Protein AF-A0A5C7NDK8-F1 (afdb_monomer)

Nearest PDB structures (foldseek):
  7zmg-assembly1_G  TM=9.280E-01  e=1.066E-06  Thermochaetoides thermophila DSM 1495
  8ugi-assembly1_1C  TM=6.938E-01  e=1.453E-06  Sus scrofa
  8bqs-assembly1_AO  TM=8.717E-01  e=8.174E-05  Tetrahymena thermophila SB210
  5iw9-assembly1_B  TM=5.159E-01  e=2.753E-01  Tequatrovirus T4
  4xrt-assembly2_B  TM=4.193E-01  e=3.498E+00  Streptomyces steffisburgensis

Solvent-accessible surface area (backbone atoms only — not comparable to full-atom values): 8327 Å² total; per-residue (Å²): 134,53,74,64,56,53,52,51,56,42,39,75,74,49,37,76,36,70,77,50,49,45,69,48,61,46,98,90,65,51,42,36,36,38,38,36,33,23,23,84,94,49,64,89,63,67,42,80,47,75,46,64,64,71,44,67,47,52,38,91,78,34,70,67,38,51,59,30,52,25,49,33,24,40,32,56,66,50,59,48,51,86,50,92,68,80,58,81,79,84,66,59,96,92,54,66,22,74,70,30,83,84,45,83,59,70,72,78,73,53,78,64,94,78,62,78,56,87,87,54,80,82,78,82,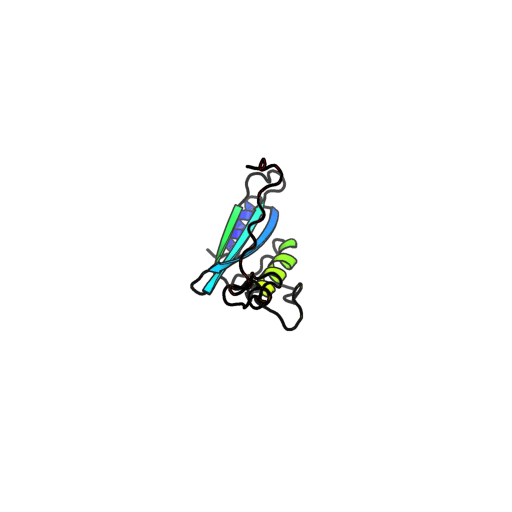74,76,68,94,82,72,79,86,132

pLDDT: mean 89.46, std 12.74, range [53.0, 98.62]

Structure (mmCIF, N/CA/C/O backbone):
data_AF-A0A5C7NDK8-F1
#
_entry.id   AF-A0A5C7NDK8-F1
#
loop_
_atom_site.group_PDB
_atom_site.id
_atom_site.type_symbol
_atom_site.label_atom_id
_atom_site.label_alt_id
_atom_site.label_comp_id
_atom_site.label_asym_id
_atom_site.label_entity_id
_atom_site.label_seq_id
_atom_site.pdbx_PDB_ins_code
_atom_site.Cartn_x
_atom_site.Cartn_y
_atom_site.Cartn_z
_atom_site.occupancy
_atom_site.B_iso_or_equiv
_atom_site.auth_seq_id
_atom_site.auth_comp_id
_atom_site.auth_asym_id
_atom_site.auth_atom_id
_atom_site.pdbx_PDB_model_num
ATOM 1 N N . MET A 1 1 ? -2.030 -15.228 12.256 1.00 68.12 1 MET A N 1
ATOM 2 C CA . MET A 1 1 ? -2.943 -14.085 12.095 1.00 68.12 1 MET A CA 1
ATOM 3 C C . MET A 1 1 ? -2.710 -13.556 10.695 1.00 68.12 1 MET A C 1
ATOM 5 O O . MET A 1 1 ? -1.566 -13.605 10.254 1.00 68.12 1 MET A O 1
ATOM 9 N N . THR A 1 2 ? -3.759 -13.239 9.942 1.00 92.19 2 THR A N 1
ATOM 10 C CA . THR A 1 2 ? -3.587 -12.708 8.581 1.00 92.19 2 THR A CA 1
ATOM 11 C C . THR A 1 2 ? -3.327 -11.201 8.629 1.00 92.19 2 THR A C 1
ATOM 13 O O . THR A 1 2 ? -3.650 -10.548 9.620 1.00 92.19 2 THR A O 1
ATOM 16 N N . TRP A 1 3 ? -2.790 -10.636 7.544 1.00 95.62 3 TRP A N 1
ATOM 17 C CA . TRP A 1 3 ? -2.645 -9.184 7.375 1.00 95.62 3 TRP A CA 1
ATOM 18 C C . TRP A 1 3 ? -3.949 -8.430 7.685 1.00 95.62 3 TRP A C 1
ATOM 20 O O . TRP A 1 3 ? -3.937 -7.466 8.447 1.00 95.62 3 TRP A O 1
ATOM 30 N N . ARG A 1 4 ? -5.089 -8.897 7.154 1.00 96.62 4 ARG A N 1
ATOM 31 C CA . ARG A 1 4 ? -6.393 -8.265 7.403 1.00 96.62 4 ARG A CA 1
ATOM 32 C C . ARG A 1 4 ? -6.832 -8.369 8.857 1.00 96.62 4 ARG A C 1
ATOM 34 O O . ARG A 1 4 ? -7.373 -7.394 9.367 1.00 96.62 4 ARG A O 1
ATOM 41 N N . ASP A 1 5 ? -6.592 -9.496 9.526 1.00 97.38 5 ASP A N 1
ATOM 42 C CA . ASP A 1 5 ? -6.943 -9.648 10.946 1.00 97.38 5 ASP A CA 1
ATOM 43 C C . ASP A 1 5 ? -6.219 -8.611 11.813 1.00 97.38 5 ASP A C 1
ATOM 45 O O . ASP A 1 5 ? -6.816 -8.031 12.718 1.00 97.38 5 ASP A O 1
ATOM 49 N N . GLU A 1 6 ? -4.942 -8.344 11.525 1.00 97.56 6 GLU A N 1
ATOM 50 C CA . GLU A 1 6 ? -4.149 -7.346 12.255 1.00 97.56 6 GLU A CA 1
ATOM 51 C C . GLU A 1 6 ? -4.648 -5.923 11.988 1.00 97.56 6 GLU A C 1
ATOM 53 O O . GLU A 1 6 ? -4.816 -5.141 12.926 1.00 97.56 6 GLU A O 1
ATOM 58 N N . VAL A 1 7 ? -4.976 -5.606 10.732 1.00 97.88 7 VAL A N 1
ATOM 59 C CA . VAL A 1 7 ? -5.582 -4.318 10.363 1.00 97.88 7 VAL A CA 1
ATOM 60 C C . VAL A 1 7 ? -6.934 -4.117 11.055 1.00 97.88 7 VAL A C 1
ATOM 62 O O . VAL A 1 7 ? -7.184 -3.049 11.613 1.00 97.88 7 VAL A O 1
ATOM 65 N N . MET A 1 8 ? -7.803 -5.133 11.067 1.00 97.81 8 MET A N 1
ATOM 66 C CA . MET A 1 8 ? -9.097 -5.067 11.756 1.00 97.81 8 MET A CA 1
ATOM 67 C C . MET A 1 8 ? -8.919 -4.879 13.264 1.00 97.81 8 MET A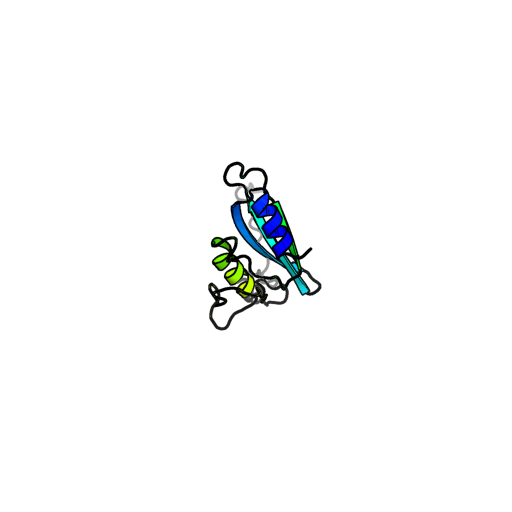 C 1
ATOM 69 O O . MET A 1 8 ? -9.562 -4.004 13.842 1.00 97.81 8 MET A O 1
ATOM 73 N N . GLY A 1 9 ? -7.998 -5.620 13.886 1.00 98.00 9 GLY A N 1
ATOM 74 C CA . GLY A 1 9 ? -7.701 -5.476 15.309 1.00 98.00 9 GLY A CA 1
ATOM 75 C C . GLY A 1 9 ? -7.181 -4.082 15.675 1.00 98.00 9 GLY A C 1
ATOM 76 O O . GLY A 1 9 ? -7.537 -3.551 16.726 1.00 98.00 9 GLY A O 1
ATOM 77 N N . LEU A 1 10 ? -6.369 -3.450 14.819 1.00 97.56 10 LEU A N 1
ATOM 78 C CA . LEU A 1 10 ? -5.944 -2.058 15.013 1.00 97.56 10 LEU A CA 1
ATOM 79 C C . LEU A 1 10 ? -7.109 -1.081 14.832 1.00 97.56 10 LEU A C 1
ATOM 81 O O . LEU A 1 10 ? -7.258 -0.144 15.616 1.00 97.56 10 LEU A O 1
ATOM 85 N N . ARG A 1 11 ? -7.983 -1.316 13.853 1.00 97.00 11 ARG A N 1
ATOM 86 C CA . ARG A 1 11 ? -9.172 -0.485 13.657 1.00 97.00 11 ARG A CA 1
ATOM 87 C C . ARG A 1 11 ? -10.105 -0.513 14.869 1.00 97.00 11 ARG A C 1
ATOM 89 O O . ARG A 1 11 ? -10.597 0.534 15.277 1.00 97.00 11 ARG A O 1
ATOM 96 N N . GLU A 1 12 ? -10.303 -1.681 15.478 1.00 97.62 12 GLU A N 1
ATOM 97 C CA . GLU A 1 12 ? -11.074 -1.838 16.723 1.00 97.62 12 GLU A CA 1
ATOM 98 C C . GLU A 1 12 ? -10.439 -1.102 17.913 1.00 97.62 12 GLU A C 1
ATOM 100 O O . GLU A 1 12 ? -11.145 -0.626 18.798 1.00 97.62 12 GLU A O 1
ATOM 105 N N . GLN A 1 13 ? -9.112 -0.944 17.910 1.00 96.81 13 GLN A N 1
ATOM 106 C CA . GLN A 1 13 ? -8.368 -0.139 18.888 1.00 96.81 13 GLN A CA 1
ATOM 107 C C . GLN A 1 13 ? -8.402 1.372 18.589 1.00 96.81 13 GLN A C 1
ATOM 109 O O . GLN A 1 13 ? -7.773 2.152 19.304 1.00 96.81 13 GLN A O 1
ATOM 114 N N . GLY A 1 14 ? -9.129 1.797 17.551 1.00 97.31 14 GLY A N 1
ATOM 115 C CA . GLY A 1 14 ? -9.339 3.203 17.211 1.00 97.31 14 GLY A CA 1
ATOM 116 C C . GLY A 1 14 ? -8.372 3.776 16.178 1.00 97.31 14 GLY A C 1
ATOM 117 O O . GLY A 1 14 ? -8.400 4.981 15.964 1.00 97.31 14 GLY A O 1
ATOM 118 N N . PHE A 1 15 ? -7.530 2.962 15.528 1.00 98.31 15 PHE A N 1
ATOM 119 C CA . PHE A 1 15 ? -6.700 3.421 14.407 1.00 98.31 15 PHE A CA 1
ATOM 120 C C . PHE A 1 15 ? -7.570 3.634 13.159 1.00 98.31 15 PHE A C 1
ATOM 122 O O . PHE A 1 15 ? -7.753 2.733 12.342 1.00 98.31 15 PHE A O 1
ATOM 129 N N . ASP A 1 16 ? -8.170 4.812 13.042 1.00 97.56 16 ASP A N 1
ATOM 130 C CA . ASP A 1 16 ? -9.221 5.156 12.083 1.00 97.56 16 ASP A CA 1
ATOM 131 C C . ASP A 1 16 ? -8.711 5.798 10.784 1.00 97.56 16 ASP A C 1
ATOM 133 O O . ASP A 1 16 ? -9.461 5.893 9.810 1.00 97.56 16 ASP A O 1
ATOM 137 N N . VAL A 1 17 ? -7.431 6.169 10.725 1.00 98.06 17 VAL A N 1
ATOM 138 C CA . VAL A 1 17 ? -6.817 6.800 9.551 1.00 98.06 17 VAL A CA 1
ATOM 139 C C . VAL A 1 17 ? -5.715 5.912 8.982 1.00 98.06 17 VAL A C 1
ATOM 141 O O . VAL A 1 17 ? -4.783 5.543 9.689 1.00 98.06 17 VAL A O 1
ATOM 144 N N . LEU A 1 18 ? -5.785 5.614 7.683 1.00 98.50 18 LEU A N 1
ATOM 145 C CA . LEU A 1 18 ? -4.636 5.128 6.914 1.00 98.50 18 LEU A CA 1
ATOM 146 C C . LEU A 1 18 ? -3.918 6.340 6.320 1.00 98.50 18 LEU A C 1
ATOM 148 O O . LEU A 1 18 ? -4.474 7.001 5.440 1.00 98.50 18 LEU A O 1
ATOM 152 N N . ASP A 1 19 ? -2.708 6.598 6.811 1.00 98.00 19 ASP A N 1
ATOM 153 C CA . ASP A 1 19 ? -1.855 7.708 6.381 1.00 98.00 19 ASP A CA 1
ATOM 154 C C . ASP A 1 19 ? -1.191 7.397 5.035 1.00 98.00 19 ASP A C 1
ATOM 156 O O . ASP A 1 19 ? -1.374 8.124 4.063 1.00 98.00 19 ASP A O 1
ATOM 160 N N . TRP A 1 20 ? -0.499 6.257 4.944 1.00 98.31 20 TRP A N 1
ATOM 161 C CA . TRP A 1 20 ? 0.088 5.771 3.695 1.00 98.31 20 TRP A CA 1
ATOM 162 C C . TRP A 1 20 ? 0.204 4.246 3.671 1.00 98.31 20 TRP A C 1
ATOM 164 O O . TRP A 1 20 ? 0.294 3.587 4.710 1.00 98.31 20 TRP A O 1
ATOM 174 N N . LEU A 1 21 ? 0.248 3.686 2.461 1.00 98.62 21 LEU A N 1
ATOM 175 C CA . LEU A 1 21 ? 0.602 2.293 2.196 1.00 98.62 21 LEU A CA 1
ATOM 176 C C . LEU A 1 21 ? 1.574 2.249 1.017 1.00 98.62 21 LEU A C 1
ATOM 178 O O . LEU A 1 21 ? 1.369 2.919 0.008 1.00 98.62 21 LEU A O 1
ATOM 182 N N . SER A 1 22 ? 2.655 1.487 1.164 1.00 98.25 22 SER A N 1
ATOM 183 C CA . SER A 1 22 ? 3.653 1.297 0.110 1.00 98.25 22 SER A CA 1
ATOM 184 C C . SER A 1 22 ? 4.327 -0.067 0.2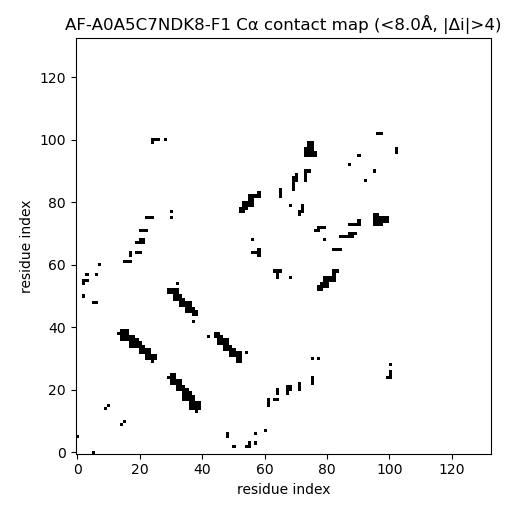37 1.00 98.25 22 SER A C 1
ATOM 186 O O . SER A 1 22 ? 3.923 -0.898 1.050 1.00 98.25 22 SER A O 1
ATOM 188 N N . ALA A 1 23 ? 5.364 -0.310 -0.560 1.00 98.25 23 ALA A N 1
ATOM 189 C CA . ALA A 1 23 ? 6.135 -1.538 -0.503 1.00 98.25 23 ALA A CA 1
ATOM 190 C C . ALA A 1 23 ? 7.638 -1.304 -0.646 1.00 98.25 23 ALA A C 1
ATOM 192 O O . ALA A 1 23 ? 8.105 -0.269 -1.122 1.00 98.25 23 ALA A O 1
ATOM 193 N N . VAL A 1 24 ? 8.413 -2.311 -0.255 1.00 97.81 24 VAL A N 1
ATOM 194 C CA . VAL A 1 24 ? 9.851 -2.383 -0.500 1.00 97.81 24 VAL A CA 1
ATOM 195 C C . VAL A 1 24 ? 10.179 -3.745 -1.086 1.00 97.81 24 VAL A C 1
ATOM 197 O O . VAL A 1 24 ? 9.831 -4.773 -0.512 1.00 97.81 24 VAL A O 1
ATOM 200 N N . GLN A 1 25 ? 10.895 -3.756 -2.213 1.00 97.56 25 GLN A N 1
ATOM 201 C CA . GLN A 1 25 ? 11.523 -4.973 -2.718 1.00 97.56 25 GLN A CA 1
ATOM 202 C C . GLN A 1 25 ? 12.937 -5.130 -2.139 1.00 97.56 25 GLN A C 1
ATOM 204 O O . GLN A 1 25 ? 13.792 -4.251 -2.309 1.00 97.56 25 GLN A O 1
ATOM 209 N N . HIS A 1 26 ? 13.176 -6.261 -1.485 1.00 95.56 26 HIS A N 1
ATOM 210 C CA . HIS A 1 26 ? 14.465 -6.689 -0.957 1.00 95.56 26 HIS A CA 1
ATOM 211 C C . HIS A 1 26 ? 15.348 -7.312 -2.049 1.00 95.56 26 HIS A C 1
ATOM 213 O O . HIS A 1 26 ? 14.904 -7.599 -3.162 1.00 95.56 26 HIS A O 1
ATOM 219 N N . ALA A 1 27 ? 16.640 -7.477 -1.751 1.00 91.94 27 ALA A N 1
ATOM 220 C CA . ALA A 1 27 ? 17.633 -7.946 -2.723 1.00 91.94 27 ALA A CA 1
ATOM 221 C C . ALA A 1 27 ? 17.385 -9.386 -3.208 1.00 91.94 27 ALA A C 1
ATOM 223 O O . ALA A 1 27 ? 17.729 -9.717 -4.339 1.00 91.94 27 ALA A O 1
ATOM 224 N N . ASP A 1 28 ? 16.763 -10.214 -2.371 1.00 93.81 28 ASP A N 1
ATOM 225 C CA . ASP A 1 28 ? 16.318 -11.575 -2.692 1.00 93.81 28 ASP A CA 1
ATOM 226 C C . ASP A 1 28 ? 15.039 -11.610 -3.550 1.00 93.81 28 ASP A C 1
ATOM 228 O O . ASP A 1 28 ? 14.577 -12.678 -3.943 1.00 93.81 28 ASP A O 1
ATOM 232 N N . GLY A 1 29 ? 14.480 -10.442 -3.877 1.00 93.06 29 GLY A N 1
ATOM 233 C CA . GLY A 1 29 ? 13.280 -10.291 -4.686 1.00 93.06 29 GLY A CA 1
ATOM 234 C C . GLY A 1 29 ? 11.983 -10.261 -3.882 1.00 93.06 29 GLY A C 1
ATOM 235 O O . GLY A 1 29 ? 10.955 -9.927 -4.478 1.00 93.06 29 GLY A O 1
ATOM 236 N N . ALA A 1 30 ? 12.020 -10.534 -2.572 1.00 95.75 30 ALA A N 1
ATOM 237 C CA . ALA A 1 30 ? 10.845 -10.473 -1.711 1.00 95.75 30 ALA A CA 1
ATOM 238 C C . ALA A 1 30 ? 10.297 -9.044 -1.644 1.00 95.75 30 ALA A C 1
ATOM 240 O O . ALA A 1 30 ? 11.060 -8.082 -1.540 1.00 95.75 30 ALA A O 1
ATOM 241 N N . VAL A 1 31 ? 8.974 -8.898 -1.700 1.00 97.88 31 VAL A N 1
ATOM 242 C CA . VAL A 1 31 ? 8.303 -7.602 -1.556 1.00 97.88 31 VAL A CA 1
ATOM 243 C C . VAL A 1 31 ? 7.558 -7.578 -0.230 1.00 97.88 31 VAL A C 1
ATOM 245 O O . VAL A 1 31 ? 6.758 -8.469 0.048 1.00 97.88 31 VAL A O 1
ATOM 248 N N . VAL A 1 32 ? 7.828 -6.561 0.582 1.00 98.19 32 VAL A N 1
ATOM 249 C CA . VAL A 1 32 ? 7.148 -6.317 1.856 1.00 98.19 32 VAL A CA 1
ATOM 250 C C . VAL A 1 32 ? 6.252 -5.102 1.690 1.00 98.19 32 VAL A C 1
ATOM 252 O O . VAL A 1 32 ? 6.735 -4.033 1.324 1.00 98.19 32 VAL A O 1
ATOM 255 N N . ILE A 1 33 ? 4.959 -5.281 1.941 1.00 98.50 33 ILE A N 1
ATOM 256 C CA . ILE A 1 33 ? 3.967 -4.209 2.025 1.00 98.50 33 ILE A CA 1
ATOM 257 C C . ILE A 1 33 ? 4.031 -3.613 3.427 1.00 98.50 33 ILE A C 1
ATOM 259 O O . ILE A 1 33 ? 4.091 -4.362 4.403 1.00 98.50 33 ILE A O 1
ATOM 263 N N . THR A 1 34 ? 3.972 -2.289 3.524 1.00 98.56 34 THR A N 1
ATOM 264 C CA . THR A 1 34 ? 3.905 -1.554 4.787 1.00 98.56 34 THR A CA 1
ATOM 265 C C . THR A 1 34 ? 2.735 -0.581 4.757 1.00 98.56 34 THR A C 1
ATOM 267 O O . THR A 1 34 ? 2.599 0.175 3.796 1.00 98.56 34 THR A O 1
ATOM 270 N N . ALA A 1 35 ? 1.927 -0.566 5.815 1.00 98.50 35 ALA A N 1
ATOM 271 C CA . ALA A 1 35 ? 0.869 0.418 6.033 1.00 98.50 35 ALA A CA 1
ATOM 272 C C . ALA A 1 35 ? 1.118 1.197 7.329 1.00 98.50 35 ALA A C 1
ATOM 274 O O . ALA A 1 35 ? 1.523 0.615 8.336 1.00 98.50 35 ALA A O 1
ATOM 275 N N . CYS A 1 36 ? 0.857 2.503 7.299 1.00 98.50 36 CYS A N 1
ATOM 276 C CA . CYS A 1 36 ? 0.902 3.390 8.455 1.00 98.50 36 CYS A CA 1
ATOM 277 C C . CYS A 1 36 ? -0.517 3.782 8.862 1.00 98.50 36 CYS A C 1
ATOM 279 O O . CYS A 1 36 ? -1.218 4.469 8.115 1.00 98.50 36 CYS A O 1
ATOM 281 N N . LEU A 1 37 ? -0.935 3.336 10.043 1.00 98.50 37 LEU A N 1
ATOM 282 C CA . LEU A 1 37 ? -2.235 3.646 10.620 1.00 98.50 37 LEU A CA 1
ATOM 283 C C . LEU A 1 37 ? -2.078 4.632 11.777 1.00 98.50 37 LEU A C 1
ATOM 285 O O . LEU A 1 37 ? -1.180 4.494 12.612 1.00 98.50 37 LEU A O 1
ATOM 289 N N . LEU A 1 38 ? -2.981 5.603 11.844 1.00 98.38 38 LEU A N 1
ATOM 290 C CA . LEU A 1 38 ? -3.032 6.646 12.861 1.00 98.38 38 LEU A CA 1
ATOM 291 C C . LEU A 1 38 ? -4.382 6.622 13.577 1.00 98.38 38 LEU A C 1
ATOM 293 O O . LEU A 1 38 ? -5.386 6.169 13.025 1.00 98.38 38 LEU A O 1
ATOM 297 N N . ARG A 1 39 ? -4.391 7.171 14.792 1.00 98.00 39 ARG A N 1
ATOM 298 C CA . ARG A 1 39 ? -5.605 7.632 15.469 1.00 98.00 39 ARG A CA 1
ATOM 299 C C . ARG A 1 39 ? -5.786 9.108 15.125 1.00 98.00 39 ARG A C 1
ATOM 301 O O . ARG A 1 39 ? -4.860 9.888 15.342 1.00 98.00 39 ARG A O 1
ATOM 308 N N . SER A 1 40 ? -6.938 9.509 14.599 1.00 95.81 40 SER A N 1
ATOM 309 C CA . SER A 1 40 ? -7.191 10.909 14.218 1.00 95.81 40 SER A CA 1
ATOM 310 C C . SER A 1 40 ? -7.081 11.876 15.402 1.00 95.81 40 SER A C 1
ATOM 312 O O . SER A 1 40 ? -6.612 13.002 15.238 1.00 95.81 40 SER A O 1
ATOM 314 N N . GLU A 1 41 ? -7.448 11.423 16.602 1.00 95.44 41 GLU A N 1
ATOM 315 C CA . GLU A 1 41 ? -7.364 12.199 17.847 1.00 95.44 41 GLU A CA 1
ATOM 316 C C . GLU A 1 41 ? -5.934 12.328 18.403 1.00 95.44 41 GLU A C 1
ATOM 318 O O . GLU A 1 41 ? -5.656 13.236 19.186 1.00 95.44 41 GLU A O 1
ATOM 323 N N . ASP A 1 42 ? -5.023 11.433 18.011 1.00 94.94 42 ASP A N 1
ATOM 324 C CA . ASP A 1 42 ? -3.651 11.353 18.522 1.00 94.94 42 ASP A CA 1
ATOM 325 C C . ASP A 1 42 ? -2.698 10.820 17.432 1.00 94.94 42 ASP A C 1
ATOM 327 O O . ASP A 1 42 ? -2.233 9.676 17.489 1.00 94.94 42 ASP A O 1
ATOM 331 N N . PRO A 1 43 ? -2.398 11.633 16.401 1.00 93.69 43 PRO A N 1
ATOM 332 C CA . PRO A 1 43 ? -1.551 11.210 15.287 1.00 93.69 43 PRO A CA 1
ATOM 333 C C . PRO A 1 43 ? -0.070 11.047 15.676 1.00 93.69 43 PRO A C 1
ATOM 335 O O . PRO A 1 43 ? 0.735 10.626 14.848 1.00 93.69 43 PRO A O 1
ATOM 338 N N . GLY A 1 44 ? 0.313 11.380 16.916 1.00 96.81 44 GLY A N 1
ATOM 339 C CA . GLY A 1 44 ? 1.688 11.278 17.412 1.00 96.81 44 GLY A CA 1
ATOM 340 C C . GLY A 1 44 ? 2.157 9.850 17.709 1.00 96.81 44 GLY A C 1
ATOM 341 O O . GLY A 1 44 ? 3.348 9.648 17.939 1.00 96.81 44 GLY A O 1
ATOM 342 N N . ASP A 1 45 ? 1.251 8.869 17.684 1.00 96.31 45 ASP A N 1
ATOM 343 C CA . ASP A 1 45 ? 1.529 7.459 17.978 1.00 96.31 45 ASP A CA 1
ATOM 344 C C . ASP A 1 45 ? 1.152 6.541 16.793 1.00 96.31 45 ASP A C 1
ATOM 346 O O . ASP A 1 45 ? 0.165 5.800 16.861 1.00 96.31 45 ASP A O 1
ATOM 350 N N . PRO A 1 46 ? 1.907 6.581 15.678 1.00 97.31 46 PRO A N 1
ATOM 351 C CA . PRO A 1 46 ? 1.617 5.762 14.507 1.00 97.31 46 PRO A CA 1
ATOM 352 C C . PRO A 1 46 ? 1.805 4.263 14.774 1.00 97.31 46 PRO A C 1
ATOM 354 O O . PRO A 1 46 ? 2.640 3.833 15.578 1.00 97.31 46 PRO A O 1
ATOM 357 N N . ARG A 1 47 ? 1.067 3.435 14.031 1.00 97.81 47 ARG A N 1
ATOM 358 C CA . ARG A 1 47 ? 1.303 1.989 13.935 1.00 97.81 47 ARG A CA 1
ATOM 359 C C . ARG A 1 47 ? 1.713 1.627 12.523 1.00 97.81 47 ARG A C 1
ATOM 361 O O . ARG A 1 47 ? 0.992 1.896 11.569 1.00 97.81 47 ARG A O 1
ATOM 368 N N . LEU A 1 48 ? 2.874 0.992 12.416 1.00 98.06 48 LEU A N 1
ATOM 369 C CA . LEU A 1 48 ? 3.364 0.424 11.171 1.00 98.06 48 LEU A CA 1
ATOM 370 C C . LEU A 1 48 ? 3.066 -1.068 11.168 1.00 98.06 48 LEU A C 1
ATOM 372 O O . LEU A 1 48 ? 3.515 -1.791 12.057 1.00 98.06 48 LEU A O 1
ATOM 376 N N . LEU A 1 49 ? 2.331 -1.514 10.159 1.00 97.62 49 LEU A N 1
ATOM 377 C CA . LEU A 1 49 ? 2.072 -2.921 9.903 1.00 97.62 49 LEU A CA 1
ATOM 378 C C . LEU A 1 49 ? 2.831 -3.339 8.651 1.00 97.62 49 LEU A C 1
ATOM 380 O O . LEU A 1 49 ? 2.799 -2.623 7.652 1.00 97.62 49 LEU A O 1
ATOM 384 N N . THR A 1 50 ? 3.486 -4.497 8.689 1.00 97.75 50 THR A N 1
ATOM 385 C CA . THR A 1 50 ? 4.235 -5.031 7.548 1.00 97.75 50 THR A CA 1
ATOM 386 C C . THR A 1 50 ? 3.829 -6.464 7.246 1.00 97.75 50 THR A C 1
ATOM 388 O O . THR A 1 50 ? 3.703 -7.261 8.171 1.00 97.75 50 THR A O 1
ATOM 391 N N . SER A 1 51 ? 3.710 -6.823 5.970 1.00 98.00 51 SER A N 1
ATOM 392 C CA . SER A 1 51 ? 3.482 -8.207 5.545 1.00 98.00 51 SER A CA 1
ATOM 393 C C . SER A 1 51 ? 4.173 -8.487 4.219 1.00 98.00 51 SER A C 1
ATOM 395 O O . SER A 1 51 ? 4.327 -7.601 3.380 1.00 98.00 51 SER A O 1
ATOM 397 N N . ALA A 1 52 ? 4.589 -9.734 4.013 1.00 97.19 52 ALA A N 1
ATOM 398 C CA . ALA A 1 52 ? 5.077 -10.171 2.713 1.00 97.19 52 ALA A CA 1
ATOM 399 C C . ALA A 1 52 ? 3.923 -10.170 1.698 1.00 97.19 52 ALA A C 1
ATOM 401 O O . ALA A 1 52 ? 2.812 -10.590 2.022 1.00 97.19 52 ALA A O 1
ATOM 402 N N . ALA A 1 53 ? 4.188 -9.696 0.481 1.00 96.12 53 ALA A N 1
ATOM 403 C CA . ALA A 1 53 ? 3.242 -9.776 -0.624 1.00 96.12 53 ALA A CA 1
ATOM 404 C C . ALA A 1 53 ? 3.078 -11.237 -1.112 1.00 96.12 53 ALA A C 1
ATOM 406 O O . ALA A 1 53 ? 4.051 -11.999 -1.071 1.00 96.12 53 ALA A O 1
ATOM 407 N N . PRO A 1 54 ? 1.901 -11.626 -1.641 1.00 95.56 54 PRO A N 1
ATOM 408 C CA . PRO A 1 54 ? 0.693 -10.810 -1.800 1.00 95.56 54 PRO A CA 1
ATOM 409 C C . PRO A 1 54 ? -0.100 -10.657 -0.494 1.00 95.56 54 PRO A C 1
ATOM 411 O O . PRO A 1 54 ? -0.005 -11.490 0.406 1.00 95.56 54 PRO A O 1
ATOM 414 N N . VAL A 1 55 ? -0.910 -9.600 -0.414 1.00 97.31 55 VAL A N 1
ATOM 415 C CA . VAL A 1 55 ? -1.830 -9.350 0.709 1.00 97.31 55 VAL A CA 1
ATOM 416 C C . VAL A 1 55 ? -3.245 -9.108 0.191 1.00 97.31 55 VAL A C 1
ATOM 418 O O . VAL A 1 55 ? -3.442 -8.802 -0.983 1.00 97.31 55 VAL A O 1
ATOM 421 N N . GLU A 1 56 ? -4.249 -9.248 1.052 1.00 98.06 56 GLU A N 1
ATOM 422 C CA . GLU A 1 56 ? -5.608 -8.816 0.720 1.00 98.06 56 GLU A CA 1
ATOM 423 C C . GLU A 1 56 ? -5.725 -7.290 0.833 1.00 98.06 56 GLU A C 1
ATOM 425 O O . GLU A 1 56 ? -5.136 -6.676 1.729 1.00 98.06 56 GLU A O 1
ATOM 430 N N . SER A 1 57 ? -6.494 -6.689 -0.077 1.00 98.12 57 SER A N 1
ATOM 431 C CA . SER A 1 57 ? -6.848 -5.269 -0.051 1.00 98.12 57 SER A CA 1
ATOM 432 C C . SER A 1 57 ? -7.534 -4.923 1.266 1.00 98.12 57 SER A C 1
ATOM 434 O O . SER A 1 57 ? -8.248 -5.746 1.838 1.00 98.12 57 SER A O 1
ATOM 436 N N . ILE A 1 58 ? -7.332 -3.698 1.738 1.00 98.31 58 ILE A N 1
ATOM 437 C CA . ILE A 1 58 ? -8.003 -3.105 2.899 1.00 98.31 58 ILE A CA 1
ATOM 438 C C . ILE A 1 58 ? -8.846 -1.888 2.499 1.00 98.31 58 ILE A C 1
ATOM 440 O O . ILE A 1 58 ? -9.222 -1.092 3.355 1.00 98.31 58 ILE A O 1
ATOM 444 N N . ALA A 1 59 ? -9.163 -1.734 1.209 1.00 98.00 59 ALA A N 1
ATOM 445 C CA . ALA A 1 59 ? -9.928 -0.612 0.662 1.00 98.00 59 ALA A CA 1
ATOM 446 C C . ALA A 1 59 ? -11.364 -0.492 1.198 1.00 98.00 59 ALA A C 1
ATOM 448 O O . ALA A 1 59 ? -11.912 0.609 1.258 1.00 98.00 59 ALA A O 1
ATOM 449 N N . ASP A 1 60 ? -11.980 -1.605 1.594 1.00 97.31 60 ASP A N 1
ATOM 450 C CA . ASP A 1 60 ? -13.268 -1.633 2.294 1.00 97.31 60 ASP A CA 1
ATOM 451 C C . ASP A 1 60 ? -13.150 -1.138 3.744 1.00 97.31 60 ASP A C 1
ATOM 453 O O . ASP A 1 60 ? -14.106 -0.595 4.303 1.00 97.31 60 ASP A O 1
ATOM 457 N N . LEU A 1 61 ? -11.969 -1.294 4.353 1.00 97.56 61 LEU A N 1
ATOM 458 C CA . LEU A 1 61 ? -11.695 -0.815 5.699 1.00 97.56 61 LEU A CA 1
ATOM 459 C C . LEU A 1 61 ? -11.298 0.665 5.694 1.00 97.56 61 LEU A C 1
ATOM 461 O O . LEU A 1 61 ? -11.883 1.470 6.420 1.00 97.56 61 LEU A O 1
ATOM 465 N N . TYR A 1 62 ? -10.351 1.026 4.833 1.00 98.00 62 TYR A N 1
ATOM 466 C CA . TYR A 1 62 ? -9.823 2.374 4.672 1.00 98.00 62 TYR A CA 1
ATOM 467 C C . TYR A 1 62 ? -9.985 2.808 3.213 1.00 98.00 62 TYR A C 1
ATOM 469 O O . TYR A 1 62 ? -9.205 2.383 2.362 1.00 98.00 62 TYR A O 1
ATOM 477 N N . PRO A 1 63 ? -10.943 3.697 2.892 1.00 96.75 63 PRO A N 1
ATOM 478 C CA . PRO A 1 63 ? -11.166 4.135 1.513 1.00 96.75 63 PRO A CA 1
ATOM 479 C C . PRO A 1 63 ? -9.936 4.769 0.846 1.00 96.75 63 PRO A C 1
ATOM 481 O O . PRO A 1 63 ? -9.771 4.659 -0.370 1.00 96.75 63 PRO A O 1
ATOM 484 N N . SER A 1 64 ? -9.044 5.396 1.627 1.00 95.94 64 SER A N 1
ATOM 485 C CA . SER A 1 64 ? -7.771 5.931 1.125 1.00 95.94 64 SER A CA 1
ATOM 486 C C . SER A 1 64 ? -6.841 4.840 0.584 1.00 95.94 64 SER A C 1
ATOM 488 O O . SER A 1 64 ? -5.994 5.141 -0.260 1.00 95.94 64 SER A O 1
ATOM 490 N N . ALA A 1 65 ? -7.010 3.577 0.992 1.00 98.06 65 ALA A N 1
ATOM 491 C CA . ALA A 1 65 ? -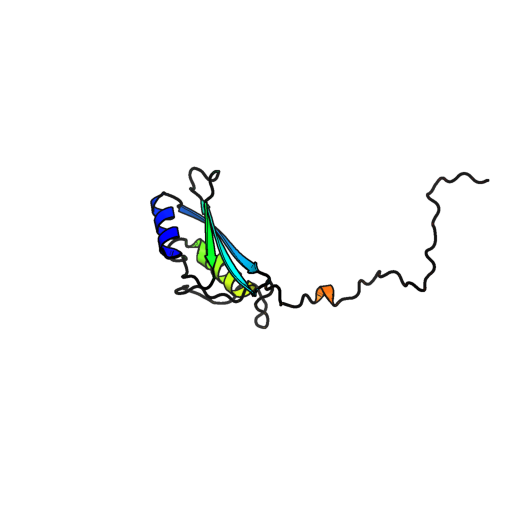6.185 2.471 0.520 1.00 98.06 65 ALA A CA 1
ATOM 492 C C . ALA A 1 65 ? -6.353 2.218 -0.981 1.00 98.06 65 ALA A C 1
ATOM 494 O O . ALA A 1 65 ? -5.377 1.836 -1.607 1.00 98.06 65 ALA A O 1
ATOM 495 N N . GLN A 1 66 ? -7.508 2.523 -1.595 1.00 97.44 66 GLN A N 1
ATOM 496 C CA . GLN A 1 66 ? -7.694 2.308 -3.041 1.00 97.44 66 GLN A CA 1
ATOM 497 C C . GLN A 1 66 ? -6.596 2.964 -3.884 1.00 97.44 66 GLN A C 1
ATOM 499 O O . GLN A 1 66 ? -6.108 2.387 -4.849 1.00 97.44 66 GLN A O 1
ATOM 504 N N . TRP A 1 67 ? -6.211 4.194 -3.545 1.00 97.31 67 TRP A N 1
ATOM 505 C CA . TRP A 1 67 ? -5.185 4.914 -4.298 1.00 97.31 67 TRP A CA 1
ATOM 506 C C . TRP A 1 67 ? -3.793 4.348 -4.016 1.00 97.31 67 TRP A C 1
ATOM 508 O O . TRP A 1 67 ? -3.053 4.063 -4.955 1.00 97.31 67 TRP A O 1
ATOM 518 N N . HIS A 1 68 ? -3.478 4.113 -2.742 1.00 97.94 68 HIS A N 1
ATOM 519 C CA . HIS A 1 68 ? -2.179 3.593 -2.318 1.00 97.94 68 HIS A CA 1
ATOM 520 C C . HIS A 1 68 ? -1.912 2.166 -2.814 1.00 97.94 68 HIS A C 1
ATOM 522 O O . HIS A 1 68 ? -0.802 1.854 -3.242 1.00 97.94 68 HIS A O 1
ATOM 528 N N . GLU A 1 69 ? -2.920 1.297 -2.788 1.00 98.25 69 GLU A N 1
ATOM 529 C CA . GLU A 1 69 ? -2.834 -0.080 -3.273 1.00 98.25 69 GLU A CA 1
ATOM 530 C C . GLU A 1 69 ? -2.637 -0.104 -4.791 1.00 98.25 69 GLU A C 1
ATOM 532 O O . GLU A 1 69 ? -1.765 -0.823 -5.272 1.00 98.25 69 GLU A O 1
ATOM 537 N N . ARG A 1 70 ? -3.347 0.742 -5.554 1.00 97.62 70 ARG A N 1
ATOM 538 C CA . ARG A 1 70 ? -3.146 0.877 -7.010 1.00 97.62 70 ARG A CA 1
ATOM 539 C C . ARG A 1 70 ? -1.755 1.387 -7.364 1.00 97.62 70 ARG A C 1
ATOM 541 O O . ARG A 1 70 ? -1.100 0.805 -8.227 1.00 97.62 70 ARG A O 1
ATOM 548 N N . GLU A 1 71 ? -1.298 2.444 -6.695 1.00 97.25 71 GLU A N 1
ATOM 549 C CA . GLU A 1 71 ? 0.059 2.969 -6.868 1.00 97.25 71 GLU A CA 1
ATOM 550 C C . GLU A 1 71 ? 1.103 1.892 -6.549 1.00 97.25 71 GLU A C 1
ATOM 552 O O . GLU A 1 71 ? 1.995 1.625 -7.353 1.00 97.25 71 GLU A O 1
ATOM 557 N N . THR A 1 72 ? 0.964 1.210 -5.413 1.00 97.81 72 THR A N 1
ATOM 558 C CA . THR A 1 72 ? 1.910 0.175 -4.977 1.00 97.81 72 THR A CA 1
ATOM 559 C C . THR A 1 72 ? 1.911 -1.028 -5.920 1.00 97.81 72 THR A C 1
ATOM 561 O O . THR A 1 72 ? 2.982 -1.512 -6.294 1.00 97.81 72 THR A O 1
ATOM 564 N N . ALA A 1 73 ? 0.732 -1.480 -6.354 1.00 96.88 73 ALA A N 1
ATOM 565 C CA . ALA A 1 73 ? 0.575 -2.567 -7.315 1.00 96.88 73 ALA A CA 1
ATOM 566 C C . ALA A 1 73 ? 1.279 -2.252 -8.635 1.00 96.88 73 ALA A C 1
ATOM 568 O O . ALA A 1 73 ? 2.000 -3.085 -9.180 1.00 96.88 73 ALA A O 1
ATOM 569 N N . GLU A 1 74 ? 1.127 -1.028 -9.133 1.00 96.38 74 GLU A N 1
ATOM 570 C CA . GLU A 1 74 ? 1.752 -0.591 -10.374 1.00 96.38 74 GLU A CA 1
ATOM 571 C C . GLU A 1 74 ? 3.273 -0.405 -10.243 1.00 96.38 74 GLU A C 1
ATOM 573 O O . GLU A 1 74 ? 4.024 -0.833 -11.124 1.00 96.38 74 GLU A O 1
ATOM 578 N N . MET A 1 75 ? 3.742 0.178 -9.136 1.00 96.94 75 MET A N 1
ATOM 579 C CA . MET A 1 75 ? 5.160 0.479 -8.907 1.00 96.94 75 MET A CA 1
ATOM 580 C C . MET A 1 75 ? 6.009 -0.747 -8.565 1.00 96.94 75 MET A C 1
ATOM 582 O O . MET A 1 75 ? 7.201 -0.766 -8.894 1.00 96.94 75 MET A O 1
ATOM 586 N N . PHE A 1 76 ? 5.422 -1.761 -7.921 1.00 96.94 76 PHE A N 1
ATOM 587 C CA . PHE A 1 76 ? 6.127 -2.960 -7.452 1.00 96.94 76 PHE A CA 1
ATOM 588 C C . PHE A 1 76 ? 5.661 -4.268 -8.101 1.00 96.94 76 PHE A C 1
ATOM 590 O O . PHE A 1 76 ? 6.279 -5.300 -7.844 1.00 96.94 76 PHE A O 1
ATOM 597 N N . GLU A 1 77 ? 4.642 -4.228 -8.966 1.00 95.25 77 GLU A N 1
ATOM 598 C CA . GLU A 1 77 ? 4.019 -5.409 -9.589 1.00 95.25 77 GLU A CA 1
ATOM 599 C C . GLU A 1 77 ? 3.531 -6.430 -8.554 1.00 95.25 77 GLU A C 1
ATOM 601 O O . GLU A 1 77 ? 3.818 -7.624 -8.638 1.00 95.25 77 GLU A O 1
ATOM 606 N N . VAL A 1 78 ? 2.801 -5.936 -7.555 1.00 95.56 78 VAL A N 1
ATOM 607 C CA . VAL A 1 78 ? 2.162 -6.754 -6.516 1.00 95.56 78 VAL A CA 1
ATOM 608 C C . VAL A 1 78 ? 0.648 -6.761 -6.680 1.00 95.56 78 VAL A C 1
ATOM 610 O O . VAL A 1 78 ? 0.080 -5.833 -7.251 1.00 95.56 78 VAL A O 1
ATOM 613 N N . ASP A 1 79 ? 0.005 -7.808 -6.167 1.00 93.62 79 ASP A N 1
ATOM 614 C CA . ASP A 1 79 ? -1.449 -7.957 -6.189 1.00 93.62 79 ASP A CA 1
ATOM 615 C C . ASP A 1 79 ? -2.055 -7.721 -4.799 1.00 93.62 79 ASP A C 1
ATOM 617 O O . ASP A 1 79 ? -1.487 -8.143 -3.785 1.00 93.62 79 ASP A O 1
ATOM 621 N N . PHE A 1 80 ? -3.214 -7.061 -4.783 1.00 97.75 80 PHE A N 1
ATOM 622 C CA . PHE A 1 80 ? -4.032 -6.829 -3.595 1.00 97.75 80 PHE A CA 1
ATOM 623 C C . PHE A 1 80 ? -5.352 -7.581 -3.757 1.00 97.75 80 PHE A C 1
ATOM 625 O O . PHE A 1 80 ? -6.271 -7.128 -4.446 1.00 97.75 80 PHE A O 1
ATOM 632 N N . GLY A 1 81 ? -5.454 -8.746 -3.118 1.00 97.56 81 GLY A N 1
ATOM 633 C CA . GLY A 1 81 ? -6.614 -9.627 -3.252 1.00 97.56 81 GLY A CA 1
ATOM 634 C C . GLY A 1 81 ? -7.912 -8.927 -2.839 1.00 97.56 8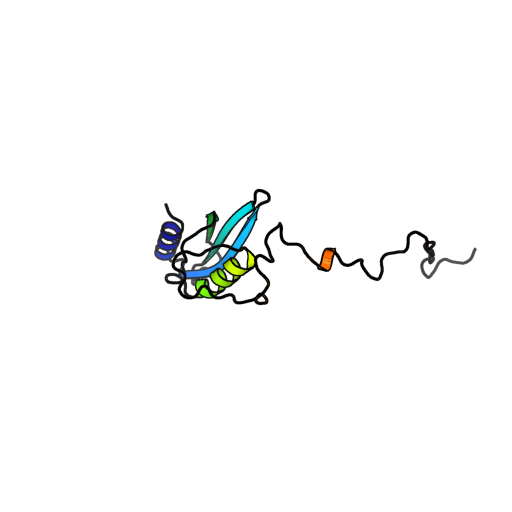1 GLY A C 1
ATOM 635 O O . GLY A 1 81 ? -7.997 -8.375 -1.746 1.00 97.56 81 GLY A O 1
ATOM 636 N N . GLY A 1 82 ? -8.924 -8.934 -3.710 1.00 96.25 82 GLY A N 1
ATOM 637 C CA . GLY A 1 82 ? -10.222 -8.305 -3.435 1.00 96.25 82 GLY A CA 1
ATOM 638 C C . GLY A 1 82 ? -10.285 -6.789 -3.665 1.00 96.25 82 GLY A C 1
ATOM 639 O O . GLY A 1 82 ? -11.298 -6.178 -3.328 1.00 96.25 82 GLY A O 1
ATOM 640 N N . HIS A 1 83 ? -9.252 -6.173 -4.254 1.00 96.94 83 HIS A N 1
ATOM 641 C CA . HIS A 1 83 ? -9.266 -4.743 -4.571 1.00 96.94 83 HIS A CA 1
ATOM 642 C C . HIS A 1 83 ? -10.422 -4.379 -5.535 1.00 96.94 83 HIS A C 1
ATOM 644 O O . HIS A 1 83 ? -10.562 -5.014 -6.585 1.00 96.94 83 HIS A O 1
ATOM 650 N N . PRO A 1 84 ? -11.227 -3.331 -5.256 1.00 96.06 84 PRO A N 1
ATOM 651 C CA . PRO A 1 84 ? -12.422 -3.012 -6.048 1.00 96.06 84 PRO A CA 1
ATOM 652 C C . PRO A 1 84 ? -12.127 -2.485 -7.465 1.00 96.06 84 PRO A C 1
ATOM 654 O O . PRO A 1 84 ? -12.925 -2.695 -8.375 1.00 96.06 84 PRO A O 1
ATOM 657 N N . ASP A 1 85 ? -10.998 -1.796 -7.665 1.00 95.19 85 ASP A N 1
ATOM 658 C CA . ASP A 1 85 ? -10.589 -1.227 -8.961 1.00 95.19 85 ASP A CA 1
ATOM 659 C C . ASP A 1 85 ? -9.062 -1.307 -9.206 1.00 95.19 85 ASP A C 1
ATOM 661 O O . ASP A 1 85 ? -8.347 -0.341 -8.944 1.00 95.19 85 ASP A O 1
ATOM 665 N N . PRO A 1 86 ? -8.515 -2.440 -9.685 1.00 93.50 86 PRO A N 1
ATOM 666 C CA . PRO A 1 86 ? -7.066 -2.650 -9.825 1.00 93.50 86 PRO A CA 1
ATOM 667 C C . PRO A 1 86 ? -6.462 -2.019 -11.098 1.00 93.50 86 PRO A C 1
ATOM 669 O O . PRO A 1 86 ? -5.448 -2.484 -11.623 1.00 93.50 86 PRO A O 1
ATOM 672 N N . ARG A 1 87 ? -7.086 -0.976 -11.660 1.00 94.00 87 ARG A N 1
ATOM 673 C CA . ARG A 1 87 ? -6.568 -0.319 -12.868 1.00 94.00 87 ARG A CA 1
ATOM 674 C C . ARG A 1 87 ? -5.300 0.499 -12.558 1.00 94.00 87 ARG A C 1
ATOM 676 O O . ARG A 1 87 ? -5.287 1.200 -11.540 1.00 94.00 87 ARG A O 1
ATOM 683 N N . PRO A 1 88 ? -4.292 0.495 -13.459 1.00 91.56 88 PRO A N 1
ATOM 684 C CA . PRO A 1 88 ? -3.108 1.359 -13.362 1.00 91.56 88 PRO A CA 1
ATOM 685 C C . PRO A 1 88 ? -3.468 2.838 -13.169 1.00 91.56 88 PRO A C 1
ATOM 687 O O . PRO A 1 88 ? -4.563 3.268 -13.554 1.00 91.56 88 PRO A O 1
ATOM 690 N N . LEU A 1 89 ? -2.571 3.608 -12.556 1.00 92.44 89 LEU A N 1
ATOM 691 C CA . LEU A 1 89 ? -2.827 4.988 -12.151 1.00 92.44 89 LEU A CA 1
ATOM 692 C C . LEU A 1 89 ? -1.765 5.987 -12.636 1.00 92.44 89 LEU A C 1
ATOM 694 O O . LEU A 1 89 ? -2.135 7.064 -13.101 1.00 92.44 89 LEU A O 1
ATOM 698 N N . LEU A 1 90 ? -0.480 5.672 -12.486 1.00 94.00 90 LEU A N 1
ATOM 699 C CA . LEU A 1 90 ? 0.624 6.632 -12.565 1.00 94.00 90 LEU A CA 1
ATOM 700 C C . LEU A 1 90 ? 1.549 6.416 -13.763 1.00 94.00 90 LEU A C 1
ATOM 702 O O . LEU A 1 90 ? 2.045 7.394 -14.327 1.00 94.00 90 LEU A O 1
ATOM 706 N N . LEU A 1 91 ? 1.839 5.167 -14.130 1.00 92.94 91 LEU A N 1
ATOM 707 C CA . LEU A 1 91 ? 2.815 4.862 -15.168 1.00 92.94 91 LEU A CA 1
ATOM 708 C C . LEU A 1 91 ? 2.163 4.877 -16.560 1.00 92.94 91 LEU A C 1
ATOM 710 O O . LEU A 1 91 ? 0.967 4.613 -16.717 1.00 92.94 91 LEU A O 1
ATOM 714 N N . PRO A 1 92 ? 2.948 5.174 -17.612 1.00 93.00 92 PRO A N 1
ATOM 715 C CA . PRO A 1 92 ? 2.537 4.910 -18.986 1.00 93.00 92 PRO A CA 1
ATOM 716 C C . PRO A 1 92 ? 2.103 3.449 -19.170 1.00 93.00 92 PRO A C 1
ATOM 718 O O . PRO A 1 92 ? 2.633 2.553 -18.521 1.00 93.00 92 PRO A O 1
ATOM 721 N N . ALA A 1 93 ? 1.163 3.192 -20.084 1.00 87.25 93 ALA A N 1
ATOM 722 C CA . ALA A 1 93 ? 0.535 1.873 -20.239 1.00 87.25 93 ALA A CA 1
ATOM 723 C C . ALA A 1 93 ? 1.512 0.716 -20.550 1.00 87.25 93 ALA A C 1
ATOM 725 O O . ALA A 1 93 ? 1.173 -0.447 -20.330 1.00 87.25 93 ALA A O 1
ATOM 726 N N . ASP A 1 94 ? 2.699 1.027 -21.073 1.00 87.12 94 ASP A N 1
ATOM 727 C CA . ASP A 1 94 ? 3.779 0.094 -21.399 1.00 87.12 94 ASP A CA 1
ATOM 728 C C . ASP A 1 94 ? 4.779 -0.126 -20.249 1.00 87.12 94 ASP A C 1
ATOM 730 O O . ASP A 1 94 ? 5.688 -0.946 -20.379 1.00 87.12 94 ASP A O 1
ATOM 734 N N . GLN A 1 95 ? 4.624 0.576 -19.123 1.00 88.12 95 GLN A N 1
ATOM 735 C CA . GLN A 1 95 ? 5.534 0.525 -17.981 1.00 88.12 95 GLN A CA 1
ATOM 736 C C . GLN A 1 95 ? 4.853 -0.036 -16.737 1.00 88.12 95 GLN A C 1
ATOM 738 O O . GLN A 1 95 ? 3.706 0.274 -16.430 1.00 88.12 95 GLN A O 1
ATOM 743 N N . ARG A 1 96 ? 5.598 -0.861 -16.000 1.00 89.31 96 ARG A N 1
ATOM 744 C CA . ARG A 1 96 ? 5.225 -1.433 -14.703 1.00 89.31 96 ARG A CA 1
ATOM 745 C C . ARG A 1 96 ? 6.483 -1.647 -13.873 1.00 89.31 96 ARG A C 1
ATOM 747 O O . ARG A 1 96 ? 7.593 -1.623 -14.409 1.00 89.31 96 ARG A O 1
ATOM 754 N N . GLY A 1 97 ? 6.319 -1.786 -12.562 1.00 93.12 97 GLY A N 1
ATOM 755 C CA . GLY A 1 97 ? 7.415 -2.205 -11.698 1.00 93.12 97 GLY A CA 1
ATOM 756 C C . GLY A 1 97 ? 8.551 -1.187 -11.620 1.00 93.12 97 GLY A C 1
ATOM 757 O O . GLY A 1 97 ? 9.692 -1.575 -11.377 1.00 93.12 97 GLY A O 1
ATOM 758 N N . ALA A 1 98 ? 8.286 0.104 -11.845 1.00 93.75 98 ALA A N 1
ATOM 759 C CA . ALA A 1 98 ? 9.321 1.136 -11.955 1.00 93.75 98 ALA A CA 1
ATOM 760 C C . ALA A 1 98 ? 10.222 1.252 -10.707 1.00 93.75 98 ALA A C 1
ATOM 762 O O . ALA A 1 98 ? 11.368 1.690 -10.818 1.00 93.75 98 ALA A O 1
ATOM 763 N N . LEU A 1 99 ? 9.733 0.833 -9.533 1.00 94.81 99 LEU A N 1
ATOM 764 C CA . LEU A 1 99 ? 10.473 0.863 -8.266 1.00 94.81 99 LEU A CA 1
ATOM 765 C C . LEU A 1 99 ? 11.060 -0.499 -7.855 1.00 94.81 99 LEU A C 1
ATOM 767 O O . LEU A 1 99 ? 11.731 -0.596 -6.819 1.00 94.81 99 LEU A O 1
ATOM 771 N N . ARG A 1 100 ? 10.867 -1.549 -8.664 1.00 94.25 100 ARG A N 1
ATOM 772 C CA . ARG A 1 100 ? 11.525 -2.847 -8.459 1.00 94.25 100 ARG A CA 1
ATOM 773 C C . ARG A 1 100 ? 13.032 -2.692 -8.642 1.00 94.25 100 ARG A C 1
ATOM 775 O O . AR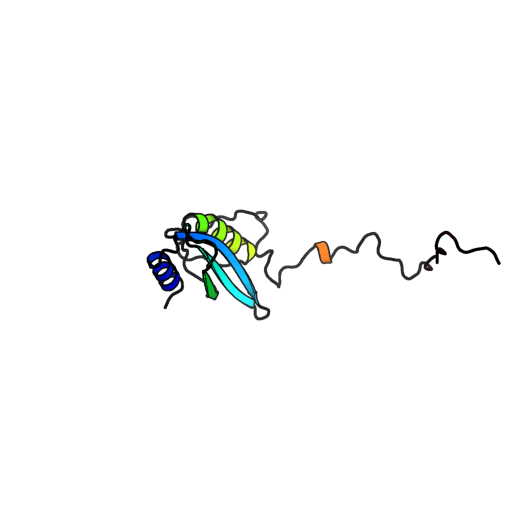G A 1 100 ? 13.511 -1.978 -9.520 1.00 94.25 100 ARG A O 1
ATOM 782 N N . LYS A 1 101 ? 13.816 -3.398 -7.825 1.00 92.00 101 LYS A N 1
ATOM 783 C CA . LYS A 1 101 ? 15.288 -3.277 -7.822 1.00 92.00 101 LYS A CA 1
ATOM 784 C C . LYS A 1 101 ? 15.929 -3.739 -9.132 1.00 92.00 101 LYS A C 1
ATOM 786 O O . LYS A 1 101 ? 17.027 -3.302 -9.457 1.00 92.00 101 LYS A O 1
ATOM 791 N N . GLN A 1 102 ? 15.240 -4.620 -9.853 1.00 88.56 102 GLN A N 1
ATOM 792 C CA . GLN A 1 102 ? 15.662 -5.174 -11.140 1.00 88.56 102 GLN A CA 1
ATOM 793 C C . GLN A 1 102 ? 15.345 -4.234 -12.315 1.00 88.56 102 GLN A C 1
ATOM 795 O O . GLN A 1 102 ? 15.872 -4.431 -13.408 1.00 88.56 102 GLN A O 1
ATOM 800 N N . THR A 1 103 ? 14.500 -3.218 -12.112 1.00 89.50 103 THR A N 1
ATOM 801 C CA . THR A 1 103 ? 14.046 -2.352 -13.198 1.00 89.50 103 THR A CA 1
ATOM 802 C C . THR A 1 103 ? 15.174 -1.424 -13.648 1.00 89.50 103 THR A C 1
ATOM 804 O O . THR A 1 103 ? 15.725 -0.675 -12.831 1.00 89.50 103 THR A O 1
ATOM 807 N N . PRO A 1 104 ? 15.557 -1.451 -14.939 1.00 86.69 104 PRO A N 1
ATOM 808 C CA . PRO A 1 104 ? 16.595 -0.572 -15.455 1.00 86.69 104 PRO A CA 1
ATOM 809 C C . PRO A 1 104 ? 16.201 0.893 -15.276 1.00 86.69 104 PRO A C 1
ATOM 811 O O . PRO A 1 104 ? 15.074 1.277 -15.570 1.00 86.69 104 PRO A O 1
ATOM 814 N N . LEU A 1 105 ? 17.148 1.731 -14.852 1.00 85.19 105 LEU A N 1
ATOM 815 C CA . LEU A 1 105 ? 16.960 3.180 -14.769 1.00 85.19 105 LEU A CA 1
ATOM 816 C C . LEU A 1 105 ? 17.585 3.831 -16.010 1.00 85.19 105 LEU A C 1
ATOM 818 O O . LEU A 1 105 ? 18.811 3.988 -16.040 1.00 85.19 105 LEU A O 1
ATOM 822 N N . PRO A 1 106 ? 16.804 4.256 -17.025 1.00 76.75 106 PRO A N 1
ATOM 823 C CA . PRO A 1 106 ? 17.360 4.763 -18.283 1.00 76.75 106 PRO A CA 1
ATOM 824 C C . PRO A 1 106 ? 18.264 5.986 -18.094 1.00 76.75 106 PRO A C 1
ATOM 826 O O . PRO A 1 106 ? 19.213 6.186 -18.847 1.00 76.75 106 PRO A O 1
ATOM 829 N N . ALA A 1 107 ? 18.021 6.784 -17.051 1.00 70.38 107 ALA A N 1
ATOM 830 C CA . ALA A 1 107 ? 18.876 7.910 -16.685 1.00 70.38 107 ALA A CA 1
ATOM 831 C C . ALA A 1 107 ? 20.320 7.489 -16.350 1.00 70.38 107 ALA A C 1
ATOM 833 O O . ALA A 1 107 ? 21.246 8.232 -16.656 1.00 70.38 107 ALA A O 1
ATOM 834 N N . ARG A 1 108 ? 20.537 6.288 -15.790 1.00 69.50 108 ARG A N 1
ATOM 835 C CA . ARG A 1 108 ? 21.885 5.749 -15.523 1.00 69.50 108 ARG A CA 1
ATOM 836 C C . ARG A 1 108 ? 22.595 5.253 -16.781 1.00 69.50 108 ARG A C 1
ATOM 838 O O . ARG A 1 108 ? 23.808 5.090 -16.760 1.00 69.50 108 ARG A O 1
ATOM 845 N N . LEU A 1 109 ? 21.852 5.022 -17.862 1.00 68.50 109 LEU A N 1
ATOM 846 C CA . LEU A 1 109 ? 22.414 4.654 -19.163 1.00 68.50 109 LEU A CA 1
ATOM 847 C C . LEU A 1 109 ? 22.868 5.882 -19.960 1.00 68.50 109 LEU A C 1
ATOM 849 O O . LEU A 1 109 ? 23.583 5.743 -20.950 1.00 68.50 109 LEU A O 1
ATOM 853 N N . ARG A 1 110 ? 22.468 7.091 -19.548 1.00 70.12 110 ARG A N 1
ATOM 854 C CA . ARG A 1 110 ? 22.909 8.328 -20.192 1.00 70.12 110 ARG A CA 1
ATOM 855 C C . ARG A 1 110 ? 24.255 8.754 -19.620 1.00 70.12 110 ARG A C 1
ATOM 857 O O . ARG A 1 110 ? 24.387 9.019 -18.429 1.00 70.12 110 ARG A O 1
ATOM 864 N N . THR A 1 111 ? 25.248 8.881 -20.490 1.00 74.62 111 THR A N 1
ATOM 865 C CA . THR A 1 111 ? 26.511 9.541 -20.157 1.00 74.62 111 THR A CA 1
ATOM 866 C C . THR A 1 111 ? 26.242 11.011 -19.845 1.00 74.62 111 THR A C 1
ATOM 868 O O . THR A 1 111 ? 25.616 11.711 -20.644 1.00 74.62 111 THR A O 1
ATOM 871 N N . TRP A 1 112 ? 26.702 11.481 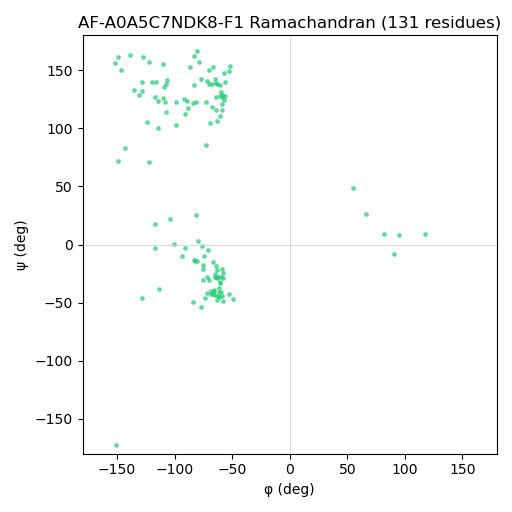-18.683 1.00 70.62 112 TRP A N 1
ATOM 872 C CA . TRP A 1 112 ? 26.581 12.886 -18.295 1.00 70.62 112 TRP A CA 1
ATOM 873 C C . TRP A 1 112 ? 27.226 13.790 -19.367 1.00 70.62 112 TRP A C 1
ATOM 875 O O . TRP A 1 112 ? 28.388 13.567 -19.712 1.00 70.62 112 TRP A O 1
ATOM 885 N N . PRO A 1 113 ? 26.527 14.819 -19.886 1.00 72.62 113 PRO A N 1
ATOM 886 C CA . PRO A 1 113 ? 27.035 15.645 -20.986 1.00 72.62 113 PRO A CA 1
ATOM 887 C C . PRO A 1 113 ? 28.264 16.488 -20.613 1.00 72.62 113 PRO A C 1
ATOM 889 O O . PRO A 1 113 ? 28.950 16.990 -21.496 1.00 72.62 113 PRO A O 1
ATOM 892 N N . GLY A 1 114 ? 28.557 16.641 -19.319 1.00 74.62 114 GLY A N 1
ATOM 893 C CA . GLY A 1 114 ? 29.758 17.309 -18.814 1.00 74.62 114 GLY A CA 1
ATOM 894 C C . GLY A 1 114 ? 30.825 16.349 -18.289 1.00 74.62 114 GLY A C 1
ATOM 895 O O . GLY A 1 114 ? 31.599 16.749 -17.421 1.00 74.62 114 GLY A O 1
ATOM 896 N N . ALA A 1 115 ? 30.826 15.076 -18.705 1.00 73.75 115 ALA A N 1
ATOM 897 C CA . ALA A 1 115 ? 31.880 14.144 -18.315 1.00 73.75 115 ALA A CA 1
ATOM 898 C C . ALA A 1 115 ? 33.237 14.718 -18.748 1.00 73.75 115 ALA A C 1
ATOM 900 O O . ALA A 1 115 ? 33.424 15.086 -19.909 1.00 73.75 115 ALA A O 1
ATOM 901 N N . VAL A 1 116 ? 34.162 14.856 -17.793 1.00 69.19 116 VAL A N 1
ATOM 902 C CA . VAL A 1 116 ? 35.503 15.374 -18.070 1.00 69.19 116 VAL A CA 1
ATOM 903 C C . VAL A 1 116 ? 36.194 14.384 -18.995 1.00 69.19 116 VAL A C 1
ATOM 905 O O . VAL A 1 116 ? 36.419 13.238 -18.613 1.00 69.19 116 VAL A O 1
ATOM 908 N N . ASP A 1 117 ? 36.510 14.833 -20.206 1.00 71.88 117 ASP A N 1
ATOM 909 C CA . ASP A 1 117 ? 37.331 14.073 -21.138 1.00 71.88 117 ASP A CA 1
ATOM 910 C C . ASP A 1 117 ? 38.697 13.801 -20.480 1.00 71.88 117 ASP A C 1
ATOM 912 O O . ASP A 1 117 ? 39.424 14.761 -20.200 1.00 71.88 117 ASP A O 1
ATOM 916 N N . PRO A 1 118 ? 39.062 12.533 -20.205 1.00 66.25 118 PRO A N 1
ATOM 917 C CA . PRO A 1 118 ? 40.337 12.204 -19.574 1.00 66.25 118 PRO A CA 1
ATOM 918 C C . PRO A 1 118 ? 41.539 12.588 -20.448 1.00 66.25 118 PRO A C 1
ATOM 920 O O . PRO A 1 118 ? 42.643 12.727 -19.924 1.00 66.25 118 PRO A O 1
ATOM 923 N N . ALA A 1 119 ? 41.343 12.794 -21.757 1.00 70.38 119 ALA A N 1
ATOM 924 C CA . ALA A 1 119 ? 42.373 13.289 -22.665 1.00 70.38 119 ALA A CA 1
ATOM 925 C C . ALA A 1 119 ? 42.546 14.816 -22.601 1.00 70.38 119 ALA A C 1
ATOM 927 O O . ALA A 1 119 ? 43.545 15.345 -23.096 1.00 70.38 119 ALA A O 1
ATOM 928 N N . LYS A 1 120 ? 41.605 15.548 -21.989 1.00 66.94 120 LYS A N 1
ATOM 929 C CA . LYS A 1 120 ? 41.694 17.002 -21.867 1.00 66.94 120 LYS A CA 1
ATOM 930 C C . LYS A 1 120 ? 42.463 17.366 -20.593 1.00 66.94 120 LYS A C 1
ATOM 932 O O . LYS A 1 120 ? 41.989 17.081 -19.492 1.00 66.94 120 LYS A O 1
ATOM 937 N N . PRO A 1 121 ? 43.625 18.036 -20.697 1.00 61.25 121 PRO A N 1
ATOM 938 C CA . PRO A 1 121 ? 44.379 18.436 -19.520 1.00 61.25 121 PRO A CA 1
ATOM 939 C C . PRO A 1 121 ? 43.524 19.365 -18.657 1.00 61.25 121 PRO A C 1
ATOM 941 O O . PRO A 1 121 ? 42.966 20.362 -19.129 1.00 61.25 121 PRO A O 1
ATOM 944 N N . ARG A 1 122 ? 43.406 19.022 -17.372 1.00 59.69 122 ARG A N 1
ATOM 945 C CA . ARG A 1 122 ? 42.717 19.841 -16.378 1.00 59.69 122 ARG A CA 1
ATOM 946 C C . ARG A 1 122 ? 43.435 21.187 -16.295 1.00 59.69 122 ARG A C 1
ATOM 948 O O . ARG A 1 122 ? 44.563 21.265 -15.820 1.00 59.69 122 ARG A O 1
ATOM 955 N N . ARG A 1 123 ? 42.785 22.253 -16.763 1.00 63.25 123 ARG A N 1
ATOM 956 C CA . ARG A 1 123 ? 43.300 23.615 -16.606 1.00 63.25 123 ARG A CA 1
ATOM 957 C C . ARG A 1 123 ? 43.202 23.977 -15.126 1.00 63.25 123 ARG A C 1
ATOM 959 O O . ARG A 1 123 ? 42.107 24.230 -14.630 1.00 63.25 123 ARG A O 1
ATOM 966 N N . THR A 1 124 ? 44.326 23.969 -14.419 1.00 58.91 124 THR A N 1
ATOM 967 C CA . THR A 1 124 ? 44.415 24.556 -13.079 1.00 58.91 124 THR A CA 1
ATOM 968 C C . THR A 1 124 ? 44.152 26.049 -13.233 1.00 58.91 124 THR A C 1
ATOM 970 O O . THR A 1 124 ? 44.971 26.765 -13.801 1.00 58.91 124 THR A O 1
ATOM 973 N N . GLN 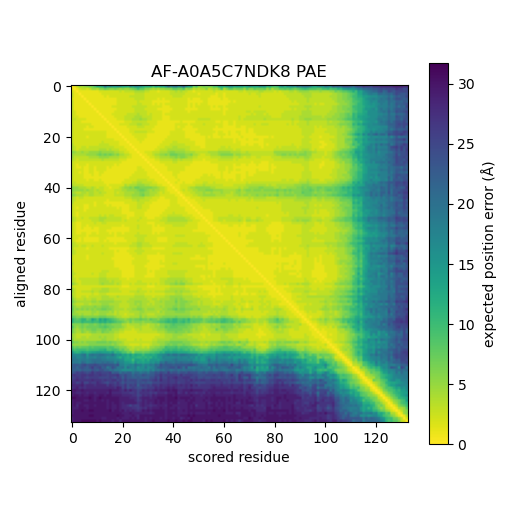A 1 125 ? 42.973 26.515 -12.825 1.00 59.22 125 GLN A N 1
ATOM 974 C CA . GLN A 1 125 ? 42.792 27.935 -12.556 1.00 59.22 125 GLN A CA 1
ATOM 975 C C . GLN A 1 125 ? 43.330 28.191 -11.156 1.00 59.22 125 GLN A C 1
ATOM 977 O O . GLN A 1 125 ? 42.898 27.544 -10.201 1.00 59.22 125 GLN A O 1
ATOM 982 N N . GLU A 1 126 ? 44.297 29.094 -11.048 1.00 59.28 126 GLU A N 1
ATOM 983 C CA . GLU A 1 126 ? 44.698 29.617 -9.750 1.00 59.28 126 GLU A CA 1
ATOM 984 C C . GLU A 1 126 ? 43.514 30.383 -9.139 1.00 59.28 126 GLU A C 1
ATOM 986 O O . GLU A 1 126 ? 42.782 31.064 -9.870 1.00 59.28 126 GLU A O 1
ATOM 991 N N . PRO A 1 127 ? 43.267 30.247 -7.824 1.00 61.22 127 PRO A N 1
ATOM 992 C CA . PRO A 1 127 ? 42.217 30.997 -7.155 1.00 61.22 127 PRO A CA 1
ATOM 993 C C . PRO A 1 127 ? 42.425 32.505 -7.362 1.00 61.22 127 PRO A C 1
ATOM 995 O O . PRO A 1 127 ? 43.561 32.978 -7.286 1.00 61.22 127 PRO A O 1
ATOM 998 N N . PRO A 1 128 ? 41.357 33.286 -7.592 1.00 60.81 128 PRO A N 1
ATOM 999 C CA . PRO A 1 128 ? 41.486 34.729 -7.739 1.00 60.81 128 PRO A CA 1
ATOM 1000 C C . PRO A 1 128 ? 42.118 35.331 -6.474 1.00 60.81 128 PRO A C 1
ATOM 1002 O O . PRO A 1 128 ? 41.577 35.182 -5.380 1.00 60.81 128 PRO A O 1
ATOM 1005 N N . GLY A 1 129 ? 43.267 35.999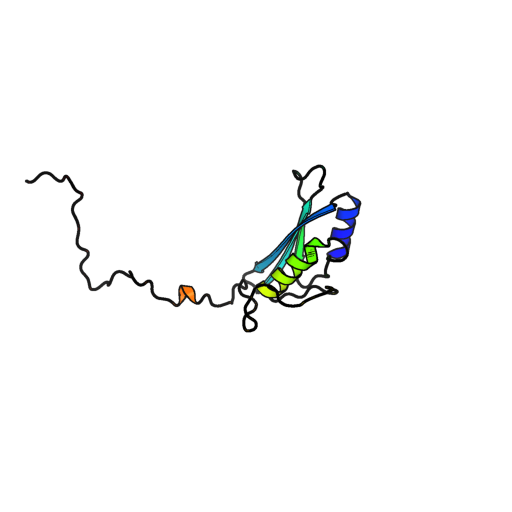 -6.632 1.00 65.19 129 GLY A N 1
ATOM 1006 C CA . GLY A 1 129 ? 43.984 36.676 -5.544 1.00 65.19 129 GLY A CA 1
ATOM 1007 C C . GLY A 1 129 ? 45.384 36.147 -5.218 1.00 65.19 129 GLY A C 1
ATOM 1008 O O . GLY A 1 129 ? 45.952 36.573 -4.216 1.00 65.19 129 GLY A O 1
ATOM 1009 N N . THR A 1 130 ? 45.968 35.251 -6.018 1.00 63.09 130 THR A N 1
ATOM 1010 C CA . THR A 1 130 ? 47.383 34.877 -5.848 1.00 63.09 130 THR A CA 1
ATOM 1011 C C . THR A 1 130 ? 48.278 36.077 -6.200 1.00 63.09 130 THR A C 1
ATOM 1013 O O . THR A 1 130 ? 48.192 36.574 -7.325 1.00 63.09 130 THR A O 1
ATOM 1016 N N . PRO A 1 131 ? 49.091 36.610 -5.269 1.00 59.88 131 PRO A N 1
ATOM 1017 C CA . PRO A 1 131 ? 49.973 37.728 -5.575 1.00 59.88 131 PRO A CA 1
ATOM 1018 C C . PRO A 1 131 ? 51.106 37.264 -6.501 1.00 59.88 131 PRO A C 1
ATOM 1020 O O . PRO A 1 131 ? 51.664 36.184 -6.314 1.00 59.88 131 PRO A O 1
ATOM 1023 N N . TRP A 1 132 ? 51.422 38.089 -7.499 1.00 67.69 132 TRP A N 1
ATOM 1024 C CA . TRP A 1 132 ? 52.502 37.864 -8.462 1.00 67.69 132 TRP A CA 1
ATOM 1025 C C . TRP A 1 132 ? 53.853 37.746 -7.730 1.00 67.69 132 TRP A C 1
ATOM 1027 O O . TRP A 1 132 ? 54.160 38.611 -6.905 1.00 67.69 132 TRP A O 1
ATOM 1037 N N . GLN A 1 133 ? 54.629 36.690 -8.007 1.00 53.00 133 GLN A N 1
ATOM 1038 C CA . GLN A 1 133 ? 56.055 36.619 -7.647 1.00 53.00 133 GLN A CA 1
ATOM 1039 C C . GLN A 1 133 ? 56.906 37.359 -8.676 1.00 53.00 133 GLN A C 1
ATOM 1041 O O . GLN A 1 133 ? 56.574 37.262 -9.881 1.00 53.00 133 GLN A O 1
#

Foldseek 3Di:
DALVVVVVVVVVVQQQDWPAKAWDQDPVRWIKIWTWTARPVCRVDIDIDIDTDDHAQCCVRHVVSLVRVLARCFQQVTDHHPRPDNDHDPDDPPHGNVNGPPHDDVVVVDDDPPPPDPPDPDPDDDPPPDDDD

Mean predicted aligned error: 8.83 Å

Sequence (133 aa):
MTWRDEVMGLREQGFDVLDWLSAVQHADGAVVITACLLRSEDPGDPRLLTSAAPVESIADLYPSAQWHERETAEMFEVDFGGHPDPRPLLLPADQRGALRKQTPLPARLRTWPGAVDPAKPRRTQEPPGTPWQ

Secondary structure (DSSP, 8-state):
--HHHHHHHHHHTT--EEEEEEEEE-TTS-EEEEEEEEETTEEEEEEEEEEESSEE--TTT-TTHHHHHHHHHHHHT--EET-S-----SS-TT---TTSTTS--HHHHSPPTT---TTS----PPPTTPPP-

Radius of gyration: 23.63 Å; Cα contacts (8 Å, |Δi|>4): 182; chains: 1; bounding box: 69×52×42 Å